Protein AF-A0A351MR43-F1 (afdb_monomer_lite)

Radius of gyration: 14.05 Å; chains: 1; bounding box: 33×26×31 Å

Secondary structure (DSSP, 8-state):
-HHHH-TT--STTS-S-GGGTS--S-----SSPPHHHHHHHHHHHHHHHHHHTT-TTTTTS----------

Sequence (71 aa):
ACASSGGMYRSYATLQGVDRIVPVDIYISGCPPRPEALLDGMMLLQEKIRTEGGSLRRTFRGRTVETKIVG

pLDDT: mean 75.78, std 17.69, range [31.58, 93.25]

Structure (mmCIF, N/CA/C/O backbone):
data_AF-A0A351MR43-F1
#
_entry.id   AF-A0A351MR43-F1
#
loop_
_atom_site.group_PDB
_atom_site.id
_atom_site.type_symbol
_atom_site.label_atom_id
_atom_site.label_alt_id
_atom_site.label_comp_id
_atom_site.label_asym_id
_atom_site.label_entity_id
_atom_site.label_seq_id
_atom_site.pdbx_PDB_ins_code
_atom_site.Cartn_x
_atom_site.Cartn_y
_atom_site.Cartn_z
_atom_site.occupancy
_atom_site.B_iso_or_equiv
_atom_site.auth_seq_id
_atom_site.auth_comp_id
_atom_site.auth_asym_id
_atom_site.auth_atom_id
_atom_site.pdbx_PDB_model_num
ATOM 1 N N . ALA A 1 1 ? 0.505 -6.958 -5.884 1.00 77.94 1 ALA A N 1
ATOM 2 C CA . ALA A 1 1 ? 1.657 -7.886 -6.015 1.00 77.94 1 ALA A CA 1
ATOM 3 C C . ALA A 1 1 ? 2.998 -7.184 -5.783 1.00 77.94 1 ALA A C 1
ATOM 5 O O . ALA A 1 1 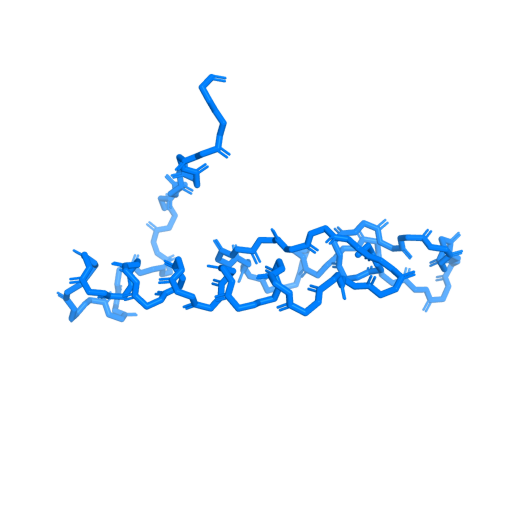? 3.702 -7.548 -4.851 1.00 77.94 1 ALA A O 1
ATOM 6 N N . CYS A 1 2 ? 3.350 -6.161 -6.575 1.00 85.25 2 CYS A N 1
ATOM 7 C CA . CYS A 1 2 ? 4.657 -5.496 -6.463 1.00 85.25 2 CYS A CA 1
ATOM 8 C C . CYS A 1 2 ? 4.891 -4.808 -5.107 1.00 85.25 2 CYS A C 1
ATOM 10 O O . CYS A 1 2 ? 5.930 -5.009 -4.494 1.00 85.25 2 CYS A O 1
ATOM 12 N N . ALA A 1 3 ? 3.904 -4.072 -4.588 1.00 84.25 3 ALA A N 1
ATOM 13 C CA . ALA A 1 3 ? 4.020 -3.414 -3.282 1.00 84.25 3 ALA A CA 1
ATOM 14 C C . ALA A 1 3 ? 4.083 -4.400 -2.098 1.00 84.25 3 ALA A C 1
ATOM 16 O O . ALA A 1 3 ? 4.683 -4.090 -1.078 1.00 84.25 3 ALA A O 1
ATOM 17 N N . SER A 1 4 ? 3.485 -5.588 -2.228 1.00 83.62 4 SER A N 1
ATOM 18 C CA . SER A 1 4 ? 3.425 -6.586 -1.151 1.00 83.62 4 SER A CA 1
ATOM 19 C C . SER A 1 4 ? 4.709 -7.411 -1.056 1.00 83.62 4 SER A C 1
ATOM 21 O O . SER A 1 4 ? 5.246 -7.591 0.028 1.00 83.62 4 SER A O 1
ATOM 23 N N . SER A 1 5 ? 5.215 -7.912 -2.186 1.00 81.06 5 SER A N 1
ATOM 24 C CA . SER A 1 5 ? 6.327 -8.875 -2.208 1.00 81.06 5 SER A CA 1
ATOM 25 C C . SER A 1 5 ? 7.339 -8.643 -3.335 1.00 81.06 5 SER A C 1
ATOM 27 O O . SER A 1 5 ? 8.171 -9.508 -3.588 1.00 81.06 5 SER A O 1
ATOM 29 N N . GLY A 1 6 ? 7.267 -7.508 -4.039 1.00 82.69 6 GLY A N 1
ATOM 30 C CA . GLY A 1 6 ? 8.071 -7.209 -5.234 1.00 82.69 6 GLY A CA 1
ATOM 31 C C . GLY A 1 6 ? 7.468 -7.729 -6.544 1.00 82.69 6 GLY A C 1
ATOM 32 O O . GLY A 1 6 ? 7.660 -7.120 -7.596 1.00 82.69 6 GLY A O 1
ATOM 33 N N . GLY A 1 7 ? 6.609 -8.754 -6.491 1.00 85.25 7 GLY A N 1
ATOM 34 C CA . GLY A 1 7 ? 5.831 -9.225 -7.643 1.00 85.25 7 GLY A CA 1
ATOM 35 C C . GLY A 1 7 ? 6.699 -9.577 -8.858 1.00 85.25 7 GLY A C 1
ATOM 36 O O . GLY A 1 7 ? 7.696 -10.280 -8.726 1.00 85.25 7 GLY A O 1
ATOM 37 N N . MET A 1 8 ? 6.313 -9.074 -10.038 1.00 84.38 8 MET A N 1
ATOM 38 C CA . MET A 1 8 ? 7.054 -9.263 -11.298 1.00 84.38 8 MET A CA 1
ATOM 39 C C . MET A 1 8 ? 8.455 -8.630 -11.253 1.00 84.38 8 MET A C 1
ATOM 41 O O . MET A 1 8 ? 9.390 -9.130 -11.872 1.00 84.38 8 MET A O 1
ATOM 45 N N . TYR A 1 9 ? 8.627 -7.546 -10.497 1.00 85.38 9 TYR A N 1
ATOM 46 C CA . TYR A 1 9 ? 9.892 -6.823 -10.401 1.00 85.38 9 TYR A CA 1
ATOM 47 C C . TYR A 1 9 ? 10.680 -7.303 -9.188 1.00 85.38 9 TYR A C 1
ATOM 49 O O . TYR A 1 9 ? 10.948 -6.553 -8.259 1.00 85.38 9 TYR A O 1
ATOM 57 N N . ARG A 1 10 ? 11.055 -8.584 -9.182 1.00 83.94 10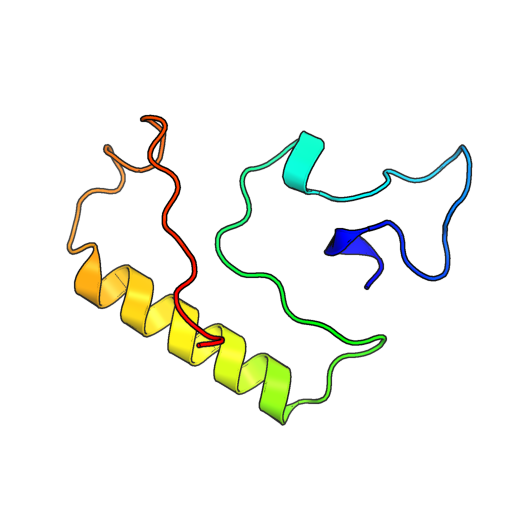 ARG A N 1
ATOM 58 C CA . ARG A 1 10 ? 11.913 -9.155 -8.139 1.00 83.94 10 ARG A CA 1
ATOM 59 C C . ARG A 1 10 ? 13.394 -8.934 -8.467 1.00 83.94 10 ARG A C 1
ATOM 61 O O . ARG A 1 10 ? 14.111 -9.883 -8.772 1.00 83.94 10 ARG A O 1
ATOM 68 N N . SER A 1 11 ? 13.850 -7.683 -8.469 1.00 84.00 11 SER A N 1
ATOM 69 C CA . SER A 1 11 ? 15.214 -7.321 -8.893 1.00 84.00 11 SER A CA 1
ATOM 70 C C . SER A 1 11 ? 16.000 -6.587 -7.805 1.00 84.00 11 SER A C 1
ATOM 72 O O . SER A 1 11 ? 15.422 -6.018 -6.881 1.00 84.00 11 SER A O 1
ATOM 74 N N . TYR A 1 12 ? 17.332 -6.561 -7.934 1.00 90.19 12 TYR A N 1
ATOM 75 C CA . TYR A 1 12 ? 18.242 -5.896 -6.987 1.00 90.19 12 TYR A CA 1
ATOM 76 C C . TYR A 1 12 ? 17.943 -4.400 -6.790 1.00 90.19 12 TYR A C 1
ATOM 78 O O . TYR A 1 12 ? 18.275 -3.837 -5.753 1.00 90.19 12 TYR A O 1
ATOM 86 N N . ALA A 1 13 ? 17.316 -3.760 -7.780 1.00 88.88 13 ALA A N 1
ATOM 87 C CA . ALA A 1 13 ? 16.978 -2.342 -7.759 1.00 88.88 13 ALA A CA 1
ATOM 88 C C . ALA A 1 13 ? 15.629 -2.046 -7.079 1.00 88.88 13 ALA A C 1
ATOM 90 O O . ALA A 1 13 ? 15.219 -0.890 -7.006 1.00 88.88 13 ALA A O 1
ATOM 91 N N . THR A 1 14 ? 14.907 -3.069 -6.613 1.00 87.31 14 THR A N 1
ATOM 92 C CA . THR A 1 14 ? 13.534 -2.924 -6.111 1.00 87.31 14 THR A CA 1
ATOM 93 C C . THR A 1 14 ? 13.363 -3.547 -4.735 1.00 87.31 14 THR A C 1
ATOM 95 O O . THR A 1 14 ? 13.890 -4.619 -4.423 1.00 87.31 14 THR A O 1
ATOM 98 N N . LEU A 1 15 ? 12.581 -2.870 -3.898 1.00 86.56 15 LEU A N 1
ATOM 99 C CA . LEU A 1 15 ? 12.269 -3.344 -2.560 1.00 86.56 15 LEU A CA 1
ATOM 100 C C . LEU A 1 15 ? 11.219 -4.450 -2.601 1.00 86.56 15 LEU A C 1
ATOM 102 O O . LEU A 1 15 ? 10.173 -4.338 -3.238 1.00 86.56 15 LEU A O 1
ATOM 106 N N . GLN A 1 16 ? 11.512 -5.524 -1.875 1.00 86.12 16 GLN A N 1
ATOM 107 C CA . GLN A 1 16 ? 10.698 -6.734 -1.833 1.00 86.12 16 GLN A CA 1
ATOM 108 C C . GLN A 1 16 ? 9.649 -6.627 -0.725 1.00 86.12 16 GLN A C 1
ATOM 110 O O . GLN A 1 16 ? 9.736 -7.313 0.295 1.00 86.12 16 GLN A O 1
ATOM 115 N N . GLY A 1 17 ? 8.694 -5.721 -0.941 1.00 87.56 17 GLY A N 1
ATOM 116 C CA . GLY A 1 17 ? 7.599 -5.425 -0.020 1.00 87.56 17 GLY A CA 1
ATOM 117 C C . GLY A 1 17 ? 7.770 -4.099 0.721 1.00 87.56 17 GLY A C 1
ATOM 118 O O . GLY A 1 17 ? 8.846 -3.789 1.235 1.00 87.56 17 GLY A O 1
ATOM 119 N N . VAL A 1 18 ? 6.689 -3.321 0.781 1.00 86.69 18 VAL A N 1
ATOM 120 C CA . VAL A 1 18 ? 6.642 -2.012 1.451 1.00 86.69 18 VAL A CA 1
ATOM 121 C C . VAL A 1 18 ? 6.597 -2.127 2.982 1.00 86.69 18 VAL A C 1
ATOM 123 O O . VAL A 1 18 ? 7.026 -1.201 3.668 1.00 86.69 18 VAL A O 1
ATOM 126 N N . ASP A 1 19 ? 6.208 -3.297 3.504 1.00 86.12 19 ASP A N 1
ATOM 127 C CA . ASP A 1 19 ? 6.148 -3.618 4.942 1.00 86.12 19 ASP A CA 1
ATOM 128 C C . ASP A 1 19 ? 7.457 -3.358 5.690 1.00 86.12 19 ASP A C 1
ATOM 130 O O . ASP A 1 19 ? 7.488 -3.108 6.890 1.00 86.12 19 ASP A O 1
ATOM 134 N N . ARG A 1 20 ? 8.574 -3.432 4.961 1.00 84.06 20 ARG A N 1
ATOM 135 C CA . ARG A 1 20 ? 9.915 -3.248 5.518 1.00 84.06 20 ARG A CA 1
ATOM 136 C C . ARG A 1 20 ? 10.225 -1.792 5.863 1.00 84.06 20 ARG A C 1
ATOM 138 O O . ARG A 1 20 ? 11.199 -1.549 6.565 1.00 84.06 20 ARG A O 1
ATOM 145 N N . ILE A 1 21 ? 9.455 -0.842 5.332 1.00 87.38 21 ILE A N 1
ATOM 146 C CA . ILE A 1 21 ? 9.663 0.598 5.538 1.00 87.38 21 ILE A CA 1
ATOM 147 C C . ILE A 1 21 ? 8.494 1.202 6.307 1.00 87.38 21 ILE A C 1
ATOM 149 O O . ILE A 1 21 ? 8.710 1.958 7.252 1.00 87.38 21 ILE A O 1
ATOM 153 N N . VAL A 1 22 ? 7.266 0.890 5.894 1.00 84.75 22 VAL A N 1
ATOM 154 C CA . VAL A 1 22 ? 6.049 1.471 6.465 1.00 84.75 22 VAL A CA 1
ATOM 155 C C . VAL A 1 22 ? 5.115 0.337 6.872 1.00 84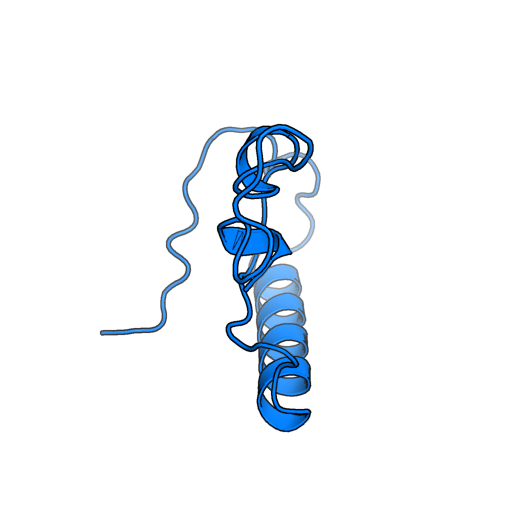.75 22 VAL A C 1
ATOM 157 O O . VAL A 1 22 ? 4.918 -0.576 6.068 1.00 84.75 22 VAL A O 1
ATOM 160 N N . PRO A 1 23 ? 4.520 0.384 8.079 1.00 85.44 23 PRO A N 1
ATOM 161 C CA . PRO A 1 23 ? 3.521 -0.598 8.471 1.00 85.44 23 PRO A CA 1
ATOM 162 C C . PRO A 1 23 ? 2.311 -0.507 7.540 1.00 85.44 23 PRO A C 1
ATOM 164 O O . PRO A 1 23 ? 1.762 0.575 7.324 1.00 85.44 23 PRO A O 1
ATOM 167 N N . VAL A 1 24 ? 1.898 -1.646 6.993 1.00 83.06 24 VAL A N 1
ATOM 168 C CA . VAL A 1 24 ? 0.744 -1.723 6.094 1.00 83.06 24 VAL A CA 1
ATOM 169 C C . VAL A 1 24 ? -0.476 -2.228 6.847 1.00 83.06 24 VAL A C 1
ATOM 171 O O . VAL A 1 24 ? -0.424 -3.250 7.525 1.00 83.06 24 VAL A O 1
ATOM 174 N N . ASP A 1 25 ? -1.601 -1.536 6.684 1.00 83.06 25 ASP A N 1
ATOM 175 C CA . ASP A 1 25 ? -2.857 -1.919 7.325 1.00 83.06 25 ASP A CA 1
ATOM 176 C C . ASP A 1 25 ? -3.579 -3.069 6.623 1.00 83.06 25 ASP A C 1
ATOM 178 O O . ASP A 1 25 ? -4.169 -3.916 7.295 1.00 83.06 25 ASP A O 1
ATOM 182 N N . ILE A 1 26 ? -3.589 -3.055 5.285 1.00 84.94 26 ILE A N 1
ATOM 183 C CA . ILE A 1 26 ? -4.322 -4.002 4.439 1.00 84.94 26 ILE A CA 1
ATOM 184 C C . ILE A 1 26 ? -3.531 -4.249 3.152 1.00 84.94 26 ILE A C 1
ATOM 186 O O . ILE A 1 26 ? -3.066 -3.310 2.503 1.00 84.94 26 ILE A O 1
ATOM 190 N N . TYR A 1 27 ? -3.428 -5.516 2.749 1.00 87.12 27 TYR A N 1
ATOM 191 C CA . TYR A 1 27 ? -2.843 -5.921 1.474 1.00 87.12 27 TYR A CA 1
ATOM 192 C C . TYR A 1 27 ? -3.920 -6.350 0.481 1.00 87.12 27 TYR A C 1
ATOM 194 O O . TYR A 1 27 ? -4.743 -7.209 0.777 1.00 87.12 27 TYR A O 1
ATOM 202 N N . ILE A 1 28 ? -3.858 -5.801 -0.732 1.00 88.69 28 ILE A N 1
ATOM 203 C CA . ILE A 1 28 ? -4.749 -6.167 -1.838 1.00 88.69 28 ILE A CA 1
ATOM 204 C C . ILE A 1 28 ? -3.933 -6.956 -2.866 1.00 88.69 28 ILE A C 1
ATOM 206 O O . ILE A 1 28 ? -2.897 -6.493 -3.364 1.00 88.69 28 ILE A O 1
ATOM 210 N N . SER A 1 29 ? -4.369 -8.179 -3.166 1.00 84.00 29 SER A N 1
ATOM 211 C CA . SER A 1 29 ? -3.714 -9.038 -4.154 1.00 84.00 29 SER A CA 1
ATOM 212 C C . SER A 1 29 ? -4.160 -8.672 -5.576 1.00 84.00 29 SER A C 1
ATOM 214 O O . SER A 1 29 ? -5.282 -8.232 -5.810 1.00 84.00 29 SER A O 1
ATOM 216 N N . GLY A 1 30 ? -3.243 -8.795 -6.541 1.00 84.44 30 GLY A N 1
ATOM 217 C CA . GLY A 1 30 ? -3.501 -8.430 -7.935 1.00 84.44 30 GLY A CA 1
ATOM 218 C C . GLY A 1 30 ? -2.309 -7.815 -8.665 1.00 84.44 30 GLY A C 1
ATOM 219 O O . GLY A 1 30 ? -1.361 -7.321 -8.035 1.00 84.44 30 GLY A O 1
ATOM 220 N N . CYS A 1 31 ? -2.351 -7.881 -9.999 1.00 85.38 31 CYS A N 1
ATOM 221 C CA . CYS A 1 31 ? -1.354 -7.313 -10.911 1.00 85.38 31 CYS A CA 1
ATOM 222 C C . CYS A 1 31 ? -1.947 -7.064 -12.321 1.00 85.38 31 CYS A C 1
ATOM 224 O O . CYS A 1 31 ? -1.610 -7.801 -13.247 1.00 85.38 31 CYS A O 1
ATOM 226 N N . PRO A 1 32 ? -2.815 -6.051 -12.518 1.00 87.50 32 PRO A N 1
ATOM 227 C CA . PRO A 1 32 ? -3.400 -5.139 -11.527 1.00 87.50 32 PRO A CA 1
ATOM 228 C C . PRO A 1 32 ? -4.550 -5.804 -10.740 1.00 87.50 32 PRO A C 1
ATOM 230 O O . PRO A 1 32 ? -5.078 -6.829 -11.177 1.00 87.50 32 PRO A O 1
ATOM 233 N N . PRO A 1 33 ? -4.908 -5.310 -9.542 1.00 88.19 33 PRO A N 1
ATOM 234 C CA . PRO A 1 33 ? -6.076 -5.814 -8.822 1.00 88.19 33 PRO A CA 1
ATOM 235 C C . PRO A 1 33 ? -7.359 -5.553 -9.613 1.00 88.19 33 PRO A C 1
ATOM 237 O O . PRO A 1 33 ? -7.479 -4.555 -10.323 1.00 88.19 33 PRO A O 1
ATOM 240 N N . ARG A 1 34 ? -8.318 -6.470 -9.477 1.00 92.75 34 ARG A N 1
ATOM 241 C CA . ARG A 1 34 ? -9.681 -6.287 -9.985 1.00 92.75 34 ARG A CA 1
ATOM 242 C C . ARG A 1 34 ? -10.315 -5.074 -9.280 1.00 92.75 34 ARG A C 1
ATOM 244 O O . ARG A 1 34 ? -10.052 -4.891 -8.089 1.00 92.75 34 ARG A O 1
ATOM 251 N N . PRO A 1 35 ? -11.121 -4.250 -9.971 1.00 92.50 35 PRO A N 1
ATOM 252 C CA . PRO A 1 35 ? -11.717 -3.060 -9.365 1.00 92.50 35 PRO A CA 1
ATOM 253 C C . PRO A 1 35 ? -12.598 -3.403 -8.157 1.00 92.50 35 PRO A C 1
ATOM 255 O O . PRO A 1 35 ? -12.586 -2.666 -7.174 1.00 92.50 35 PRO A O 1
ATOM 258 N N . GLU A 1 36 ? -13.276 -4.550 -8.177 1.00 93.25 36 GLU A N 1
ATOM 259 C CA . GLU A 1 36 ? -14.070 -5.045 -7.049 1.00 93.25 36 GLU A CA 1
ATOM 260 C C . GLU A 1 36 ? -13.184 -5.293 -5.819 1.00 93.25 36 GLU A C 1
ATOM 262 O O . GLU A 1 36 ? -13.469 -4.798 -4.736 1.00 93.25 36 GLU A O 1
ATOM 267 N N . ALA A 1 37 ? -12.031 -5.947 -6.004 1.00 89.19 37 ALA A N 1
ATOM 268 C CA . ALA A 1 37 ? -11.085 -6.215 -4.919 1.00 89.19 37 ALA A CA 1
ATOM 269 C C . ALA A 1 37 ? -10.459 -4.933 -4.339 1.00 89.19 37 ALA A C 1
ATOM 271 O O . ALA A 1 37 ? -10.099 -4.888 -3.161 1.00 89.19 37 ALA A O 1
ATOM 272 N N . LEU A 1 38 ? -10.316 -3.883 -5.156 1.00 89.81 38 LEU A N 1
ATOM 273 C CA . LEU A 1 38 ? -9.860 -2.577 -4.682 1.00 89.81 38 LEU A CA 1
ATOM 274 C C . LEU A 1 38 ? -10.929 -1.898 -3.816 1.00 89.81 38 LEU A C 1
ATOM 276 O O . LEU A 1 38 ? -10.606 -1.379 -2.747 1.00 89.81 38 LEU A O 1
ATOM 280 N N . LEU A 1 39 ? -12.188 -1.927 -4.262 1.00 92.25 39 LEU A N 1
ATOM 281 C CA . LEU A 1 39 ? -13.323 -1.373 -3.523 1.00 92.25 39 LEU A CA 1
ATOM 282 C C . LEU A 1 39 ? -13.527 -2.100 -2.190 1.00 92.25 39 LEU A C 1
ATOM 284 O O . LEU A 1 39 ? -13.645 -1.438 -1.159 1.00 92.25 39 LEU A O 1
ATOM 288 N N . ASP A 1 40 ? -13.463 -3.430 -2.186 1.00 90.62 40 ASP A N 1
ATOM 289 C CA . ASP A 1 40 ? -13.563 -4.237 -0.966 1.00 90.62 40 ASP A CA 1
ATOM 290 C C . ASP A 1 40 ? -12.446 -3.888 0.027 1.00 90.62 40 ASP A C 1
ATOM 292 O O . ASP A 1 40 ? -12.703 -3.675 1.213 1.00 90.62 40 ASP A O 1
ATOM 296 N N . GLY A 1 41 ? -11.208 -3.729 -0.452 1.00 89.44 41 GLY A N 1
ATOM 297 C CA . GLY A 1 41 ? -10.088 -3.281 0.380 1.00 89.44 41 GLY A CA 1
ATOM 298 C C . GLY A 1 41 ? -10.318 -1.901 1.008 1.00 89.44 41 GLY A C 1
ATOM 299 O O . GLY A 1 41 ? -9.988 -1.687 2.176 1.00 89.44 41 GLY A O 1
ATOM 300 N N . MET A 1 42 ? -10.932 -0.971 0.268 1.00 89.69 42 MET A N 1
ATOM 301 C CA . MET A 1 42 ? -11.298 0.348 0.794 1.00 89.69 42 MET A CA 1
ATOM 302 C C . MET A 1 42 ? -12.425 0.276 1.828 1.00 89.69 42 MET A C 1
ATOM 304 O O . MET A 1 42 ? -12.369 0.994 2.828 1.00 89.69 42 MET A O 1
ATOM 308 N N . MET A 1 43 ? -13.432 -0.576 1.621 1.00 91.25 43 MET A N 1
ATOM 309 C CA . MET A 1 43 ? -14.509 -0.777 2.597 1.00 91.25 43 MET A CA 1
ATOM 310 C C . MET A 1 43 ? -13.972 -1.386 3.898 1.00 91.25 43 MET A C 1
ATOM 312 O O . MET A 1 43 ? -14.304 -0.913 4.985 1.00 91.25 43 MET A O 1
ATOM 316 N N . LEU A 1 44 ? -13.073 -2.369 3.800 1.00 87.50 44 LEU A N 1
ATOM 317 C CA . LEU A 1 44 ? -12.401 -2.967 4.957 1.00 87.50 44 LEU A CA 1
ATOM 318 C C . LEU A 1 44 ? -11.564 -1.944 5.734 1.00 87.50 44 LEU A C 1
ATOM 320 O O . LEU A 1 44 ? -11.569 -1.953 6.966 1.00 87.50 44 LEU A O 1
ATOM 324 N N . LEU A 1 45 ? -10.888 -1.026 5.036 1.00 86.81 45 LEU A N 1
ATOM 325 C CA . LEU A 1 45 ? -10.149 0.061 5.681 1.00 86.81 45 LEU A CA 1
ATOM 326 C C . LEU A 1 45 ? -11.085 0.998 6.453 1.00 86.81 45 LEU A C 1
ATOM 328 O O . LEU A 1 45 ? -10.787 1.374 7.586 1.00 86.81 45 LEU A O 1
ATOM 332 N N . GLN A 1 46 ? -12.226 1.353 5.859 1.00 88.56 46 GLN A N 1
ATOM 333 C CA . GLN A 1 46 ? -13.226 2.196 6.514 1.00 88.56 46 GLN A CA 1
ATOM 334 C C . GLN A 1 46 ? -13.800 1.524 7.767 1.00 88.56 46 GLN A C 1
ATOM 336 O O . GLN A 1 46 ? -13.914 2.179 8.805 1.00 88.56 46 GLN A O 1
ATOM 341 N N . GLU A 1 47 ? -14.091 0.221 7.717 1.00 87.25 47 GLU A N 1
ATOM 342 C CA . GLU A 1 47 ? -14.577 -0.516 8.892 1.00 87.25 47 GLU A CA 1
ATOM 343 C C . GLU A 1 47 ? -13.506 -0.611 9.986 1.00 87.25 47 GLU A C 1
ATOM 345 O O . GLU A 1 47 ? -13.812 -0.441 11.170 1.00 87.25 47 GLU A O 1
ATOM 350 N N . LYS A 1 48 ? -12.235 -0.801 9.604 1.00 80.44 48 LYS A N 1
ATOM 351 C CA . LYS A 1 48 ? -11.106 -0.784 10.542 1.00 80.44 48 LYS A CA 1
ATOM 352 C C . LYS A 1 48 ? -11.005 0.564 11.257 1.00 80.44 48 LYS A C 1
ATOM 354 O O . LYS A 1 48 ? -10.929 0.596 12.482 1.00 80.44 48 LYS A O 1
ATOM 359 N N . ILE A 1 49 ? -11.100 1.673 10.521 1.00 83.69 49 ILE A N 1
ATOM 360 C CA . ILE A 1 49 ? -11.090 3.029 11.094 1.00 83.69 49 ILE A CA 1
ATOM 361 C C . ILE A 1 49 ? -12.287 3.238 12.032 1.00 83.69 49 ILE A C 1
ATOM 363 O O . ILE A 1 49 ? -12.126 3.795 13.122 1.00 83.69 49 ILE A O 1
ATOM 367 N N . ARG A 1 50 ? -13.480 2.771 11.640 1.00 85.19 50 ARG A N 1
ATOM 368 C CA . ARG A 1 50 ? -14.697 2.881 12.459 1.00 85.19 50 ARG A CA 1
ATOM 369 C C . ARG A 1 50 ? -14.576 2.097 13.767 1.00 85.19 50 ARG A C 1
ATOM 371 O O . ARG A 1 50 ? -14.961 2.605 14.816 1.00 85.19 50 ARG A O 1
ATOM 378 N N . THR A 1 51 ? -14.009 0.895 13.705 1.00 79.88 51 THR A N 1
ATOM 379 C CA . THR A 1 51 ? -13.829 0.001 14.858 1.00 79.88 51 THR A CA 1
ATOM 380 C C . THR A 1 51 ? -12.717 0.488 15.790 1.00 79.88 51 THR A C 1
ATOM 382 O O . THR A 1 51 ? -12.837 0.396 17.011 1.00 79.88 51 THR A O 1
ATOM 385 N N . GLU A 1 52 ? -11.639 1.049 15.238 1.00 71.88 52 GLU A N 1
ATOM 386 C CA . GLU A 1 52 ? -10.497 1.557 16.011 1.00 71.88 52 GLU A CA 1
ATOM 387 C C . GLU A 1 52 ? -10.697 2.980 16.566 1.00 71.88 52 GLU A C 1
ATOM 389 O O . GLU A 1 52 ? -9.868 3.448 17.356 1.00 71.88 52 GLU A O 1
ATOM 394 N N . GLY A 1 53 ? -11.812 3.636 16.216 1.00 55.00 53 GLY A N 1
ATOM 395 C CA . GLY A 1 53 ? -12.472 4.693 16.989 1.00 55.00 53 GLY A CA 1
ATOM 396 C C . GLY A 1 53 ? -11.537 5.662 17.720 1.00 55.00 53 GLY A C 1
ATOM 397 O O . GLY A 1 53 ? -11.428 5.629 18.946 1.00 55.00 53 GLY A O 1
ATOM 398 N N . GLY A 1 54 ? -10.854 6.536 16.975 1.00 53.69 54 GLY A N 1
ATOM 399 C CA . GLY A 1 54 ? -10.253 7.761 17.524 1.00 53.69 54 GLY A CA 1
ATOM 400 C C . GLY A 1 54 ? -8.888 7.633 18.210 1.00 53.69 54 GLY A C 1
ATOM 401 O O . GLY A 1 54 ? -8.463 8.568 18.886 1.00 53.69 54 GLY A O 1
ATOM 402 N N . SER A 1 55 ? -8.155 6.528 18.045 1.00 52.66 55 SER A N 1
ATOM 403 C CA . SER A 1 55 ? -6.821 6.378 18.647 1.00 52.66 55 SER A CA 1
ATOM 404 C C . SER A 1 55 ? -5.689 6.298 17.624 1.00 52.66 55 SER A C 1
ATOM 406 O O . SER A 1 55 ? -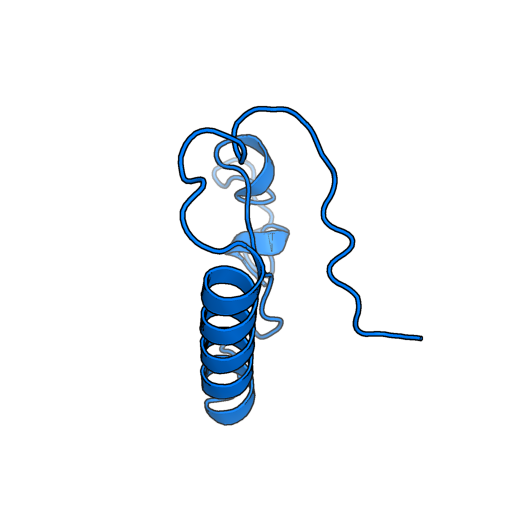4.888 5.368 17.648 1.00 52.66 55 SER A O 1
ATOM 408 N N . LEU A 1 56 ? -5.536 7.354 16.816 1.00 54.50 56 LEU A N 1
ATOM 409 C CA . LEU A 1 56 ? -4.331 7.616 16.000 1.00 54.50 56 LEU A CA 1
ATOM 410 C C . LEU A 1 56 ? -3.013 7.502 16.802 1.00 54.50 56 LEU A C 1
ATOM 412 O O . LEU A 1 56 ? -1.941 7.320 16.237 1.00 54.50 56 LEU A O 1
ATOM 416 N N . ARG A 1 57 ? -3.082 7.577 18.139 1.00 50.59 57 ARG A N 1
ATOM 417 C CA . ARG A 1 57 ? -1.945 7.464 19.063 1.00 50.59 57 ARG A CA 1
ATOM 418 C C . ARG A 1 57 ? -1.605 6.025 19.492 1.00 50.59 57 ARG A C 1
ATOM 420 O O . ARG A 1 57 ? -0.561 5.825 20.109 1.00 50.59 57 ARG A O 1
ATOM 427 N N . ARG A 1 58 ? -2.445 5.017 19.212 1.00 51.16 58 ARG A N 1
ATOM 428 C CA . ARG A 1 58 ? -2.188 3.612 19.606 1.00 51.16 58 ARG A CA 1
ATOM 429 C C . ARG A 1 58 ? -1.582 2.744 18.499 1.00 51.16 58 ARG A C 1
ATOM 431 O O . ARG A 1 58 ? -0.956 1.746 18.846 1.00 51.16 58 ARG A O 1
ATOM 438 N N . THR A 1 59 ? -1.689 3.125 17.226 1.00 55.03 59 THR A N 1
ATOM 439 C CA . THR A 1 59 ? -1.234 2.308 16.082 1.00 55.03 59 THR A CA 1
ATOM 440 C C . THR A 1 59 ? 0.289 2.130 16.032 1.00 55.03 59 THR A C 1
AT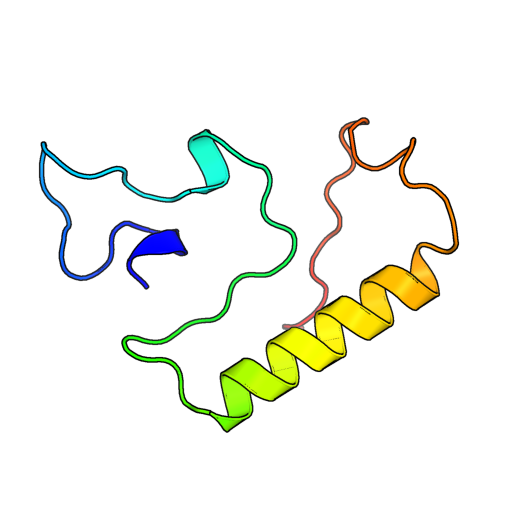OM 442 O O . THR A 1 59 ? 0.771 1.064 15.672 1.00 55.03 59 THR A O 1
ATOM 445 N N . PHE A 1 60 ? 1.069 3.100 16.527 1.00 54.25 60 PHE A N 1
ATOM 446 C CA . PHE A 1 60 ? 2.532 2.963 16.647 1.00 54.25 60 PHE A CA 1
ATOM 447 C C . PHE A 1 60 ? 2.990 1.988 17.746 1.00 54.25 60 PHE A C 1
ATOM 449 O O . PHE A 1 60 ? 4.177 1.684 17.853 1.00 54.25 60 PHE A O 1
ATOM 456 N N . ARG A 1 61 ? 2.076 1.485 18.586 1.00 48.16 61 ARG A N 1
ATOM 457 C CA . ARG A 1 61 ? 2.397 0.613 19.721 1.00 48.16 61 ARG A CA 1
ATOM 458 C C . ARG A 1 61 ? 2.030 -0.833 19.407 1.00 48.16 61 ARG A C 1
ATOM 460 O O . ARG A 1 61 ? 1.125 -1.393 20.021 1.00 48.16 61 ARG A O 1
ATOM 467 N N . GLY A 1 62 ? 2.760 -1.396 18.443 1.00 47.47 62 GLY A N 1
ATOM 468 C CA . GLY A 1 62 ? 3.140 -2.812 18.379 1.00 47.47 62 GLY A CA 1
ATOM 469 C C . GLY A 1 62 ? 2.062 -3.839 18.722 1.00 47.47 62 GLY A C 1
ATOM 470 O O . GLY A 1 62 ? 2.344 -4.784 19.453 1.00 47.47 62 GLY A O 1
ATOM 471 N N . ARG A 1 63 ? 0.836 -3.668 18.224 1.00 46.75 63 ARG A N 1
ATOM 472 C CA . ARG A 1 63 ? -0.164 -4.735 18.239 1.00 46.75 63 ARG A CA 1
ATOM 473 C C . ARG A 1 63 ? -0.480 -5.108 16.805 1.00 46.75 63 ARG A C 1
ATOM 475 O O . ARG A 1 63 ? -1.100 -4.338 16.082 1.00 46.75 63 ARG A O 1
ATOM 482 N N . THR A 1 64 ? -0.009 -6.294 16.437 1.00 45.84 64 THR A N 1
ATOM 483 C CA . THR A 1 64 ? -0.548 -7.137 15.375 1.00 45.84 64 THR A CA 1
ATOM 484 C C . THR A 1 64 ? -2.067 -7.089 15.430 1.00 45.84 64 THR A C 1
ATOM 486 O O . THR A 1 64 ? -2.692 -7.733 16.271 1.00 45.84 64 THR A O 1
ATOM 489 N N . VAL A 1 65 ? -2.665 -6.287 14.560 1.00 46.84 65 VAL A N 1
ATOM 490 C CA . VAL A 1 65 ? -4.046 -6.502 14.163 1.00 46.84 65 VAL A CA 1
ATOM 491 C C . VAL A 1 65 ? -3.98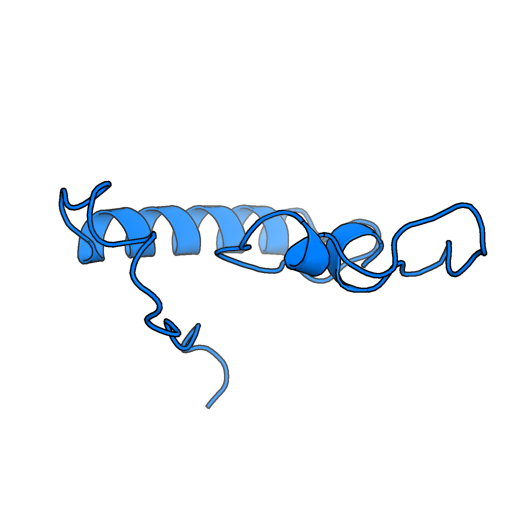3 -7.620 13.143 1.00 46.84 65 VAL A C 1
ATOM 493 O O . VAL A 1 65 ? -3.626 -7.401 11.987 1.00 46.84 65 VAL A O 1
ATOM 496 N N . GLU A 1 66 ? -4.245 -8.841 13.619 1.00 45.72 66 GLU A N 1
ATOM 497 C CA . GLU A 1 66 ? -4.776 -9.905 12.775 1.00 45.72 66 GLU A CA 1
ATOM 498 C C . GLU A 1 66 ? -5.801 -9.261 11.849 1.00 45.72 66 GLU A C 1
ATOM 500 O O . GLU A 1 66 ? -6.885 -8.847 12.271 1.00 45.72 66 GLU A O 1
ATOM 505 N N . THR A 1 67 ? -5.433 -9.124 10.582 1.00 44.31 67 THR A N 1
ATOM 506 C CA . THR A 1 67 ? -6.381 -8.861 9.514 1.00 44.31 67 THR A CA 1
ATOM 507 C C . THR A 1 67 ? -7.189 -10.143 9.399 1.00 44.31 67 THR A C 1
ATOM 509 O O . THR A 1 67 ? -6.852 -11.076 8.676 1.00 44.31 67 THR A O 1
ATOM 512 N N . LYS A 1 68 ? -8.210 -10.231 10.248 1.00 40.66 68 LYS A N 1
ATOM 513 C CA . LYS A 1 68 ? -9.161 -11.326 10.308 1.00 40.66 68 LYS A CA 1
ATOM 514 C C . LYS A 1 68 ? -9.938 -11.309 8.998 1.00 40.66 68 LYS A C 1
ATOM 516 O O . LYS A 1 68 ? -10.849 -10.501 8.883 1.00 40.66 68 LYS A O 1
ATOM 521 N N . ILE A 1 69 ? -9.522 -12.115 8.018 1.00 43.94 69 ILE A N 1
ATOM 522 C CA . ILE A 1 69 ? -10.336 -12.643 6.901 1.00 43.94 69 ILE A CA 1
ATOM 523 C C . ILE A 1 69 ? -9.484 -13.502 5.952 1.00 43.94 69 ILE A C 1
ATOM 525 O O . ILE A 1 69 ? -9.228 -13.157 4.805 1.00 43.94 69 ILE A O 1
ATOM 529 N N . VAL A 1 70 ? -9.062 -14.661 6.437 1.00 35.22 70 VAL A N 1
ATOM 530 C CA . VAL A 1 70 ? -9.628 -15.943 5.989 1.00 35.22 70 VAL A CA 1
ATOM 531 C C . VAL A 1 70 ? -9.731 -16.812 7.243 1.00 35.22 70 VAL A C 1
ATOM 533 O O . VAL A 1 70 ? -8.928 -16.642 8.159 1.00 35.22 70 VAL A O 1
ATOM 536 N N . GLY A 1 71 ? -10.791 -17.615 7.341 1.00 31.58 71 GLY A N 1
ATOM 537 C CA . GLY A 1 71 ? -10.953 -18.578 8.433 1.00 31.58 71 GLY A CA 1
ATOM 538 C C . GLY A 1 71 ? -9.847 -19.622 8.476 1.00 31.58 71 GLY A C 1
ATOM 539 O O . GLY A 1 71 ? -9.091 -19.731 7.484 1.00 31.58 71 GLY A O 1
#

Foldseek 3Di:
DCQQQNPPNPDPVGDGHPCVPDNDDDDQDDPPGDVVSVVVRVVLVVVVPVVVPPPPPCPVPDDPPPPPPDD